Protein AF-A0A350A057-F1 (afdb_monomer_lite)

Structure (mmCIF, N/CA/C/O backbone):
data_AF-A0A350A057-F1
#
_entry.id   AF-A0A350A057-F1
#
loop_
_atom_site.group_PDB
_atom_site.id
_atom_site.type_symbol
_atom_site.label_atom_id
_atom_site.label_alt_id
_atom_site.label_comp_id
_atom_site.label_asym_id
_atom_site.label_entity_id
_atom_site.label_seq_id
_atom_site.pdbx_PDB_ins_code
_atom_site.Cartn_x
_atom_site.Cartn_y
_atom_site.Cartn_z
_atom_site.occupancy
_atom_site.B_iso_or_equiv
_atom_site.auth_seq_id
_atom_site.auth_comp_id
_atom_site.auth_asym_id
_atom_site.auth_atom_id
_atom_site.pdbx_PDB_model_num
ATOM 1 N N . TYR A 1 1 ? -13.428 0.012 -4.828 1.00 91.62 1 TYR A N 1
ATOM 2 C CA . TYR A 1 1 ? -12.720 -1.261 -5.083 1.00 91.62 1 TYR A CA 1
ATOM 3 C C . TYR A 1 1 ? -12.427 -2.044 -3.806 1.00 91.62 1 TYR A C 1
ATOM 5 O O . TYR A 1 1 ? -13.169 -2.972 -3.543 1.00 91.62 1 TYR A O 1
ATOM 13 N N . VAL A 1 2 ? -11.424 -1.702 -2.977 1.00 94.81 2 VAL A N 1
ATOM 14 C CA . VAL A 1 2 ? -11.075 -2.521 -1.784 1.00 94.81 2 VAL A CA 1
ATOM 15 C C . VAL A 1 2 ? -12.245 -2.682 -0.810 1.00 94.81 2 VAL A C 1
ATOM 17 O O . VAL A 1 2 ? -12.521 -3.796 -0.389 1.00 94.81 2 VAL A O 1
ATOM 20 N N . LYS A 1 3 ? -12.982 -1.605 -0.518 1.00 92.25 3 LYS A N 1
ATOM 21 C CA . LYS A 1 3 ? -14.162 -1.651 0.365 1.00 92.25 3 LYS A CA 1
ATOM 22 C C . LYS A 1 3 ? -15.294 -2.556 -0.132 1.00 92.25 3 LYS A C 1
ATOM 24 O O . LYS A 1 3 ? -16.116 -2.978 0.658 1.00 92.25 3 LYS A O 1
ATOM 29 N N . GLU A 1 4 ? -15.357 -2.796 -1.436 1.00 93.50 4 GLU A N 1
ATOM 30 C CA . GLU A 1 4 ? -16.471 -3.493 -2.088 1.00 93.50 4 GLU A CA 1
ATOM 31 C C . GLU A 1 4 ? -16.099 -4.931 -2.463 1.00 93.50 4 GLU A C 1
ATOM 33 O O . GLU A 1 4 ? -16.902 -5.845 -2.343 1.00 93.50 4 GLU A O 1
ATOM 38 N N . HIS A 1 5 ? -14.857 -5.145 -2.902 1.00 94.19 5 HIS A N 1
ATOM 39 C CA . HIS A 1 5 ? -14.374 -6.443 -3.376 1.00 94.19 5 HIS A CA 1
ATOM 40 C C . HIS A 1 5 ? -13.405 -7.121 -2.403 1.00 94.19 5 HIS A C 1
ATOM 42 O O . HIS A 1 5 ? -12.914 -8.206 -2.705 1.00 94.19 5 HIS A O 1
ATOM 48 N N . HIS A 1 6 ? -13.067 -6.458 -1.291 1.00 92.56 6 HIS A N 1
ATOM 49 C CA . HIS A 1 6 ? -12.170 -6.940 -0.228 1.00 92.56 6 HIS A CA 1
ATOM 50 C C . HIS A 1 6 ? -10.798 -7.412 -0.735 1.00 92.56 6 HIS A C 1
ATOM 52 O O . HIS A 1 6 ? -10.132 -8.255 -0.141 1.00 92.56 6 HIS A O 1
ATOM 58 N N . ARG A 1 7 ? -10.361 -6.854 -1.868 1.00 94.12 7 ARG A N 1
ATOM 59 C CA . ARG A 1 7 ? -9.105 -7.191 -2.538 1.00 94.12 7 ARG A CA 1
ATOM 60 C C . ARG A 1 7 ? -8.568 -6.000 -3.312 1.00 94.12 7 ARG A C 1
ATOM 62 O O . ARG A 1 7 ? -9.309 -5.073 -3.644 1.00 94.12 7 ARG A O 1
ATOM 69 N N . LEU A 1 8 ? -7.282 -6.049 -3.641 1.00 96.62 8 LEU A N 1
ATOM 70 C CA . LEU A 1 8 ? -6.662 -5.066 -4.521 1.00 96.62 8 LEU A CA 1
ATOM 71 C C . LEU A 1 8 ? -7.009 -5.338 -5.995 1.00 96.62 8 LEU A C 1
ATOM 73 O O . LEU A 1 8 ? -7.204 -6.494 -6.386 1.00 96.62 8 LEU A O 1
ATOM 77 N N . PRO A 1 9 ? -7.056 -4.289 -6.833 1.00 96.50 9 PRO A N 1
ATOM 78 C CA . PRO A 1 9 ? -7.036 -4.446 -8.281 1.00 96.50 9 PRO A CA 1
ATOM 79 C C . PRO A 1 9 ? -5.850 -5.295 -8.764 1.00 96.50 9 PRO A C 1
ATOM 81 O O . PRO A 1 9 ? -4.760 -5.246 -8.196 1.00 96.50 9 PRO A O 1
ATOM 84 N N . HIS A 1 10 ? -6.024 -6.008 -9.879 1.00 95.94 10 HIS A N 1
ATOM 85 C CA . HIS A 1 10 ? -5.022 -6.944 -10.417 1.00 95.94 10 HIS A CA 1
ATOM 86 C C . HIS A 1 10 ? -3.693 -6.304 -10.859 1.00 95.94 10 HIS A C 1
ATOM 88 O O . HIS A 1 10 ? -2.734 -7.020 -11.147 1.00 95.94 10 HIS A O 1
ATOM 94 N N . TYR A 1 11 ? -3.614 -4.974 -10.959 1.00 96.19 11 TYR A N 1
ATOM 95 C CA . TYR A 1 11 ? -2.372 -4.281 -11.308 1.00 96.19 11 TYR A CA 1
ATOM 96 C C . TYR A 1 11 ? -1.400 -4.145 -10.124 1.00 96.19 11 TYR A C 1
ATOM 98 O O . TYR A 1 11 ? -0.239 -3.787 -10.337 1.00 96.19 11 TYR A O 1
ATOM 106 N N . TYR A 1 12 ? -1.838 -4.451 -8.900 1.00 98.06 12 TYR A N 1
ATOM 107 C CA . TYR A 1 12 ? -0.957 -4.507 -7.739 1.00 98.06 12 TYR A CA 1
ATOM 108 C C . TYR A 1 12 ? -0.112 -5.780 -7.722 1.00 98.06 12 TYR A C 1
ATOM 110 O O . TYR A 1 12 ? -0.565 -6.855 -8.110 1.00 98.06 12 TYR A O 1
ATOM 118 N N . LEU A 1 13 ? 1.125 -5.637 -7.256 1.00 97.88 13 LEU A N 1
ATOM 119 C CA . LEU A 1 13 ? 2.067 -6.723 -7.017 1.00 97.88 13 LEU A CA 1
ATOM 120 C C . LEU A 1 13 ? 2.689 -6.539 -5.636 1.00 97.88 13 LEU A C 1
ATOM 122 O O . LEU A 1 13 ? 3.037 -5.420 -5.247 1.00 97.88 13 LEU A O 1
ATOM 126 N N . THR A 1 14 ? 2.910 -7.633 -4.920 1.00 98.31 14 THR A N 1
ATOM 127 C CA . THR A 1 14 ? 3.690 -7.592 -3.680 1.00 98.31 14 THR A CA 1
ATOM 128 C C . THR A 1 14 ? 5.132 -7.185 -3.971 1.00 98.31 14 THR A C 1
ATOM 130 O O . THR A 1 14 ? 5.664 -7.381 -5.073 1.00 98.31 14 THR A O 1
ATOM 133 N N . LYS A 1 15 ? 5.839 -6.682 -2.953 1.00 97.62 15 LYS A N 1
ATOM 134 C CA . LYS A 1 15 ? 7.273 -6.376 -3.079 1.00 97.62 15 LYS A CA 1
ATOM 135 C C . LYS A 1 15 ? 8.082 -7.599 -3.515 1.00 97.62 15 LYS A C 1
ATOM 137 O O . LYS A 1 15 ? 9.073 -7.443 -4.227 1.00 97.62 15 LYS A O 1
ATOM 142 N N . LYS A 1 16 ? 7.698 -8.804 -3.075 1.00 98.06 16 LYS A N 1
ATOM 143 C CA . LYS A 1 16 ? 8.373 -10.058 -3.447 1.00 98.06 16 LYS A CA 1
ATOM 144 C C . LYS A 1 16 ? 8.222 -10.343 -4.941 1.00 98.06 16 LYS A C 1
ATOM 146 O O . LYS A 1 16 ? 9.225 -10.579 -5.609 1.00 98.06 16 LYS A O 1
ATOM 151 N N . GLU A 1 17 ? 7.000 -10.277 -5.462 1.00 98.19 17 GLU A N 1
ATOM 152 C CA . GLU A 1 17 ? 6.719 -10.520 -6.883 1.00 98.19 17 GLU A CA 1
ATOM 153 C C . GLU A 1 17 ? 7.387 -9.481 -7.779 1.00 98.19 17 GLU A C 1
ATOM 155 O O . GLU A 1 17 ? 7.979 -9.834 -8.796 1.00 98.19 17 GLU A O 1
ATOM 160 N N . ALA A 1 18 ? 7.344 -8.204 -7.389 1.00 98.00 18 ALA A N 1
ATOM 161 C CA . ALA A 1 18 ? 7.989 -7.146 -8.152 1.00 98.00 18 ALA A CA 1
ATOM 162 C C . ALA A 1 18 ? 9.514 -7.347 -8.218 1.00 98.00 18 ALA A C 1
ATOM 164 O O . ALA A 1 18 ? 10.104 -7.255 -9.294 1.00 98.00 18 ALA A O 1
ATOM 165 N N . ARG A 1 19 ? 10.160 -7.689 -7.091 1.00 97.81 19 ARG A N 1
ATOM 166 C CA . ARG A 1 19 ? 11.606 -7.982 -7.050 1.00 97.81 19 ARG A CA 1
ATOM 167 C C . ARG A 1 19 ? 11.982 -9.184 -7.908 1.00 97.81 19 ARG A C 1
ATOM 169 O O . ARG A 1 19 ? 12.984 -9.126 -8.611 1.00 97.81 19 ARG A O 1
ATOM 176 N N . ALA A 1 20 ? 11.167 -10.239 -7.890 1.00 98.06 20 ALA A N 1
ATOM 177 C CA . ALA A 1 20 ? 11.380 -11.413 -8.734 1.00 98.06 20 ALA A CA 1
ATOM 178 C C . ALA A 1 20 ? 11.344 -11.076 -10.237 1.00 98.06 20 ALA A C 1
ATOM 180 O O . ALA A 1 20 ? 11.964 -11.768 -11.035 1.00 98.06 20 ALA A O 1
ATOM 181 N N . LYS A 1 21 ? 10.660 -9.990 -10.617 1.00 97.56 21 LYS A N 1
ATOM 182 C CA . LYS A 1 21 ? 10.573 -9.483 -11.993 1.00 97.56 21 LYS A CA 1
ATOM 183 C C . LYS A 1 21 ? 11.544 -8.327 -12.284 1.00 97.56 21 LYS A C 1
ATOM 185 O O . LYS A 1 21 ? 11.358 -7.599 -13.249 1.00 97.56 21 LYS A O 1
ATOM 190 N N . GLY A 1 22 ? 12.573 -8.137 -11.454 1.00 97.19 22 GLY A N 1
ATOM 191 C CA . GLY A 1 22 ? 13.650 -7.172 -11.710 1.00 97.19 22 GLY A CA 1
ATOM 192 C C . GLY A 1 22 ? 13.450 -5.778 -11.110 1.00 97.19 22 GLY A C 1
ATOM 193 O O . GLY A 1 22 ? 14.267 -4.885 -11.353 1.00 97.19 22 GLY A O 1
ATOM 194 N N . TRP A 1 23 ? 12.410 -5.559 -10.297 1.00 97.81 23 TRP A N 1
ATOM 195 C CA . TRP A 1 23 ? 12.267 -4.291 -9.583 1.00 97.81 23 TRP A CA 1
ATOM 196 C C . TRP A 1 23 ? 13.318 -4.151 -8.477 1.00 97.81 23 TRP A C 1
ATOM 198 O O . TRP A 1 23 ? 13.429 -4.982 -7.573 1.00 97.81 23 TRP A O 1
ATOM 208 N N . ILE A 1 24 ? 14.045 -3.037 -8.509 1.00 95.56 24 ILE A N 1
ATOM 209 C CA . ILE A 1 24 ? 15.035 -2.646 -7.512 1.00 95.56 24 ILE A CA 1
ATOM 210 C C . ILE A 1 24 ? 14.637 -1.268 -6.983 1.00 95.56 24 ILE A C 1
ATOM 212 O O . ILE A 1 24 ? 14.772 -0.258 -7.670 1.00 95.56 24 ILE A O 1
ATOM 216 N N . ALA A 1 25 ? 14.179 -1.216 -5.729 1.00 88.44 25 ALA A N 1
ATOM 217 C CA . ALA A 1 25 ? 13.627 -0.001 -5.124 1.00 88.44 25 ALA A CA 1
ATOM 218 C C . ALA A 1 25 ? 14.552 1.227 -5.254 1.00 88.44 25 ALA A C 1
ATOM 220 O O . ALA A 1 25 ? 14.088 2.299 -5.630 1.00 88.44 25 ALA A O 1
ATOM 221 N N . GLY A 1 26 ? 15.861 1.061 -5.023 1.00 90.88 26 GLY A N 1
ATOM 222 C CA . GLY A 1 26 ? 16.841 2.149 -5.140 1.00 90.88 26 GLY A CA 1
ATOM 223 C C . GLY A 1 26 ? 17.089 2.643 -6.572 1.00 90.88 26 GLY A C 1
ATOM 224 O O . GLY A 1 26 ? 17.527 3.775 -6.750 1.00 90.88 26 GLY A O 1
ATOM 225 N N . LYS A 1 27 ? 16.774 1.834 -7.593 1.00 94.38 27 LYS A N 1
ATOM 226 C CA . LYS A 1 27 ? 16.935 2.199 -9.011 1.00 94.38 27 LYS A CA 1
ATOM 227 C C . LYS A 1 27 ? 15.718 2.907 -9.601 1.00 94.38 27 LYS A C 1
ATOM 229 O O . LYS A 1 27 ? 15.794 3.355 -10.735 1.00 94.38 27 LYS A O 1
ATOM 234 N N . LYS A 1 28 ? 14.609 3.013 -8.855 1.00 93.31 28 LYS A N 1
ATOM 235 C CA . LYS A 1 28 ? 13.359 3.655 -9.314 1.00 93.31 28 LYS A CA 1
ATOM 236 C C . LYS A 1 28 ? 12.766 3.024 -10.585 1.00 93.31 28 LYS A C 1
ATOM 238 O O . LYS A 1 28 ? 11.965 3.652 -11.265 1.00 93.31 28 LYS A O 1
ATOM 243 N N . ASN A 1 29 ? 13.121 1.772 -10.867 1.00 96.56 29 ASN A N 1
ATOM 244 C CA . ASN A 1 29 ? 12.877 1.122 -12.154 1.00 96.56 29 ASN A CA 1
ATOM 245 C C . ASN A 1 29 ? 11.549 0.352 -12.228 1.00 96.56 29 ASN A C 1
ATOM 247 O O . ASN A 1 29 ? 11.407 -0.529 -13.070 1.00 96.56 29 ASN A O 1
ATOM 251 N N . LEU A 1 30 ? 10.590 0.601 -11.323 1.00 96.75 30 LEU A N 1
ATOM 252 C CA . LEU A 1 30 ? 9.368 -0.213 -11.264 1.00 96.75 30 LEU A CA 1
ATOM 253 C C . LEU A 1 30 ? 8.583 -0.134 -12.574 1.00 96.75 30 LEU A C 1
ATOM 255 O O . LEU A 1 30 ? 8.231 -1.172 -13.111 1.00 96.75 30 LEU A O 1
ATOM 259 N N . CYS A 1 31 ? 8.349 1.068 -13.102 1.00 96.12 31 CYS A N 1
ATOM 260 C CA . CYS A 1 31 ? 7.631 1.217 -14.368 1.00 96.12 31 CYS A CA 1
ATOM 261 C C . CYS A 1 31 ? 8.432 0.740 -15.583 1.00 96.12 31 CYS A C 1
ATOM 263 O O . CYS A 1 31 ? 7.818 0.357 -16.573 1.00 96.12 31 CYS A O 1
ATOM 265 N N . ASP A 1 32 ? 9.764 0.718 -15.497 1.00 96.56 32 ASP A N 1
ATOM 266 C CA . ASP A 1 32 ? 10.617 0.231 -16.585 1.00 96.56 32 ASP A CA 1
ATOM 267 C C . ASP A 1 32 ? 10.488 -1.289 -16.729 1.00 96.56 32 ASP A C 1
ATOM 269 O O . ASP A 1 32 ? 10.373 -1.809 -17.834 1.00 96.56 32 ASP A O 1
ATOM 273 N N . VAL A 1 33 ? 10.478 -2.013 -15.602 1.00 97.00 33 VAL A N 1
ATOM 274 C CA . VAL A 1 33 ? 10.374 -3.483 -15.605 1.00 97.00 33 VAL A CA 1
ATOM 275 C C . VAL A 1 33 ? 8.931 -3.990 -15.563 1.00 97.00 33 VAL A C 1
ATOM 277 O O . VAL A 1 33 ? 8.648 -5.116 -15.967 1.00 97.00 33 VAL A O 1
ATOM 280 N N . LEU A 1 34 ? 8.009 -3.186 -15.032 1.00 96.69 34 LEU A N 1
ATOM 281 C CA . LEU A 1 34 ? 6.620 -3.547 -14.751 1.00 96.69 34 LEU A CA 1
ATOM 282 C C . LEU A 1 34 ? 5.686 -2.368 -15.078 1.00 96.69 34 LEU A C 1
ATOM 284 O O . LEU A 1 34 ? 5.098 -1.765 -14.171 1.00 96.69 34 LEU A O 1
ATOM 288 N N . PRO A 1 35 ? 5.520 -2.030 -16.369 1.00 96.00 35 PRO A N 1
ATOM 289 C CA . PRO A 1 35 ? 4.684 -0.914 -16.790 1.00 96.00 35 PRO A CA 1
ATOM 290 C C . PRO A 1 35 ? 3.228 -1.102 -16.344 1.00 96.00 35 PRO A C 1
ATOM 292 O O . PRO A 1 35 ? 2.665 -2.198 -16.412 1.00 96.00 35 PRO A O 1
ATOM 295 N N . GLY A 1 36 ? 2.621 -0.019 -15.852 1.00 95.25 36 GLY A N 1
ATOM 296 C CA . GLY A 1 36 ? 1.236 -0.008 -15.369 1.00 95.25 36 GLY A CA 1
ATOM 297 C C . GLY A 1 36 ? 0.999 -0.762 -14.054 1.00 95.25 36 GLY A C 1
ATOM 298 O O . GLY A 1 36 ? -0.153 -1.001 -13.697 1.00 95.25 36 GLY A O 1
ATOM 299 N N . ARG A 1 37 ? 2.055 -1.163 -13.333 1.00 96.88 37 ARG A N 1
ATOM 300 C CA . ARG A 1 37 ? 1.946 -1.867 -12.045 1.00 96.88 37 ARG A CA 1
ATOM 301 C C . ARG A 1 37 ? 2.249 -0.952 -10.861 1.00 96.88 37 ARG A C 1
ATOM 303 O O . ARG A 1 37 ? 2.997 0.016 -10.972 1.00 96.88 37 ARG A O 1
ATOM 310 N N . ALA A 1 38 ? 1.696 -1.309 -9.705 1.00 97.50 38 ALA A N 1
ATOM 311 C CA . ALA A 1 38 ? 1.944 -0.645 -8.426 1.00 97.50 38 ALA A CA 1
ATOM 312 C C . ALA A 1 38 ? 2.270 -1.673 -7.332 1.00 97.50 38 ALA A C 1
ATOM 314 O O . ALA A 1 38 ? 1.930 -2.849 -7.454 1.00 97.50 38 ALA A O 1
ATOM 315 N N . ILE A 1 39 ? 2.925 -1.236 -6.253 1.00 98.19 39 ILE A N 1
ATOM 316 C CA . ILE A 1 39 ? 3.258 -2.113 -5.123 1.00 98.19 39 ILE A CA 1
ATOM 317 C C . ILE A 1 39 ? 2.093 -2.174 -4.140 1.00 98.19 39 ILE A C 1
ATOM 319 O O . ILE A 1 39 ? 1.579 -1.138 -3.725 1.00 98.19 39 ILE A O 1
ATOM 323 N N . GLY A 1 40 ? 1.686 -3.374 -3.739 1.00 97.94 40 GLY A N 1
ATOM 324 C CA . GLY A 1 40 ? 0.657 -3.562 -2.724 1.00 97.94 40 GLY A CA 1
ATOM 325 C C . GLY A 1 40 ? 0.313 -5.022 -2.458 1.00 97.94 40 GLY A C 1
ATOM 326 O O . GLY A 1 40 ? 0.629 -5.903 -3.251 1.00 97.94 40 GLY A O 1
ATOM 327 N N . GLY A 1 41 ? -0.338 -5.262 -1.323 1.00 97.50 41 GLY A N 1
ATOM 328 C CA . GLY A 1 41 ? -0.742 -6.587 -0.850 1.00 97.50 41 GLY A CA 1
ATOM 329 C C . GLY A 1 41 ? 0.206 -7.195 0.186 1.00 97.50 41 GLY A C 1
ATOM 330 O O . GLY A 1 41 ? -0.058 -8.281 0.691 1.00 97.50 41 GLY A O 1
ATOM 331 N N . ASP A 1 42 ? 1.296 -6.507 0.537 1.00 98.31 42 ASP A N 1
ATOM 332 C CA . ASP A 1 42 ? 2.173 -6.929 1.630 1.00 98.31 42 ASP A CA 1
ATOM 333 C C . ASP A 1 42 ? 1.501 -6.710 2.997 1.00 98.31 42 ASP A C 1
ATOM 335 O O . ASP A 1 42 ? 0.713 -5.780 3.179 1.00 98.31 42 ASP A O 1
ATOM 339 N N . VAL A 1 43 ? 1.852 -7.543 3.982 1.00 97.69 43 VAL A N 1
ATOM 340 C CA . VAL A 1 43 ? 1.357 -7.412 5.362 1.00 97.69 43 VAL A CA 1
ATOM 341 C C . VAL A 1 43 ? 1.911 -6.142 6.012 1.00 97.69 43 VAL A C 1
ATOM 343 O O . VAL A 1 43 ? 3.129 -5.960 6.127 1.00 97.69 43 VAL A O 1
ATOM 346 N N . PHE A 1 44 ? 1.015 -5.303 6.526 1.00 97.94 44 PHE A N 1
ATOM 347 C CA . PHE A 1 44 ? 1.344 -4.149 7.349 1.00 97.94 44 PHE A CA 1
ATOM 348 C C . PHE A 1 44 ? 1.351 -4.546 8.828 1.00 97.94 44 PHE A C 1
ATOM 350 O O . PHE A 1 44 ? 0.331 -4.878 9.423 1.00 97.94 44 PHE A O 1
ATOM 357 N N . LYS A 1 45 ? 2.528 -4.498 9.454 1.00 96.50 45 LYS A N 1
ATOM 358 C CA . LYS A 1 45 ? 2.731 -5.026 10.815 1.00 96.50 45 LYS A CA 1
ATOM 359 C C . LYS A 1 45 ? 2.155 -4.158 11.939 1.00 96.50 45 LYS A C 1
ATOM 361 O O . LYS A 1 45 ? 2.243 -4.575 13.087 1.00 96.50 45 LYS A O 1
ATOM 366 N N . ASN A 1 46 ? 1.662 -2.950 11.641 1.00 96.62 46 ASN A N 1
ATOM 367 C CA . ASN A 1 46 ? 1.136 -2.000 12.632 1.00 96.62 46 ASN A CA 1
ATOM 368 C C . ASN A 1 46 ? 2.035 -1.858 13.884 1.00 96.62 46 ASN A C 1
ATOM 370 O O . ASN A 1 46 ? 1.569 -1.864 15.021 1.00 96.62 46 ASN A O 1
ATOM 374 N N . ARG A 1 47 ? 3.359 -1.766 13.679 1.00 95.50 47 ARG A N 1
ATOM 375 C CA . ARG A 1 47 ? 4.356 -1.797 14.770 1.00 95.50 47 ARG A CA 1
ATOM 376 C C . ARG A 1 47 ? 4.194 -0.642 15.754 1.00 95.50 47 ARG A C 1
ATOM 378 O O . ARG A 1 47 ? 4.401 -0.824 16.946 1.00 95.50 47 ARG A O 1
ATOM 385 N N . GLU A 1 48 ? 3.798 0.517 15.239 1.00 95.56 48 GLU A N 1
ATOM 386 C CA . GLU A 1 48 ? 3.552 1.734 16.017 1.00 95.56 48 GLU A CA 1
ATOM 387 C C . GLU A 1 48 ? 2.157 1.758 16.662 1.00 95.56 48 GLU A C 1
ATOM 389 O O . GLU A 1 48 ? 1.826 2.720 17.343 1.00 95.56 48 GLU A O 1
ATOM 394 N N . ARG A 1 49 ? 1.337 0.712 16.461 1.00 95.94 49 ARG A N 1
ATOM 395 C CA . ARG A 1 49 ? 0.009 0.538 17.078 1.00 95.94 49 ARG A CA 1
ATOM 396 C C . ARG A 1 49 ? -0.943 1.724 16.863 1.00 95.94 49 ARG A C 1
ATOM 398 O O . ARG A 1 49 ? -1.779 2.017 17.710 1.00 95.94 49 ARG A O 1
ATOM 405 N N . LYS A 1 50 ? -0.826 2.390 15.712 1.00 96.12 50 LYS A N 1
ATOM 406 C CA . LYS A 1 50 ? -1.678 3.527 15.315 1.00 96.12 50 LYS A CA 1
ATOM 407 C C . LYS A 1 50 ? -3.049 3.099 14.801 1.00 96.12 50 LYS A C 1
ATOM 409 O O . LYS A 1 50 ? -3.955 3.918 14.707 1.00 96.12 50 LYS A O 1
ATOM 414 N N . LEU A 1 51 ? -3.187 1.822 14.452 1.00 96.38 51 LEU A N 1
ATOM 415 C CA . LEU A 1 51 ? -4.451 1.192 14.083 1.00 96.38 51 LEU A CA 1
ATOM 416 C C . LEU A 1 51 ? -4.871 0.178 15.164 1.00 96.38 51 LEU A C 1
ATOM 418 O O . LEU A 1 51 ? -4.008 -0.299 15.910 1.00 96.38 51 LEU A O 1
ATOM 422 N N . PRO A 1 52 ? -6.162 -0.200 15.248 1.00 95.25 52 PRO A N 1
ATOM 423 C CA . PRO A 1 52 ? -6.641 -1.213 16.195 1.00 95.25 52 PRO A CA 1
ATOM 424 C C . PRO A 1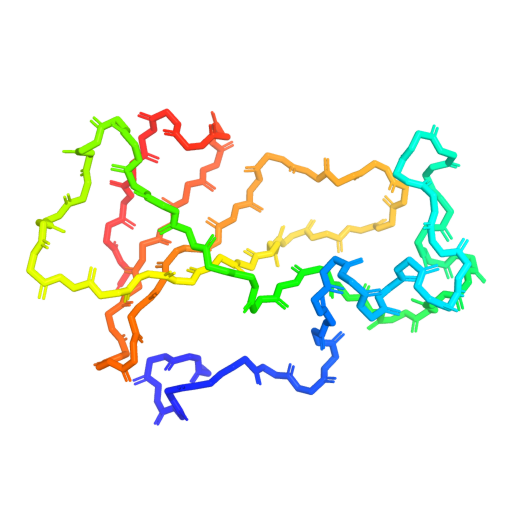 52 ? -5.858 -2.538 16.130 1.00 95.25 52 PRO A C 1
ATOM 426 O O . PRO A 1 52 ? -5.455 -2.971 15.056 1.00 95.25 52 PRO A O 1
ATOM 429 N N . LEU A 1 53 ? -5.660 -3.230 17.255 1.00 92.69 53 LEU A N 1
ATOM 430 C CA . LEU A 1 53 ? -4.794 -4.426 17.310 1.00 92.69 53 LEU A CA 1
ATOM 431 C C . LEU A 1 53 ? -5.473 -5.745 16.905 1.00 92.69 53 LEU A C 1
ATOM 433 O O . LEU A 1 53 ? -4.787 -6.737 16.688 1.00 92.69 53 LEU A O 1
ATOM 437 N N . ALA A 1 54 ? -6.800 -5.770 16.789 1.00 88.81 54 ALA A N 1
ATOM 438 C CA . ALA A 1 54 ? -7.579 -6.993 16.576 1.00 88.81 54 ALA A CA 1
ATOM 439 C C . ALA A 1 54 ? -7.690 -7.436 15.101 1.00 88.81 54 ALA A C 1
ATOM 441 O O . ALA A 1 54 ? -8.577 -8.216 14.768 1.00 88.81 54 ALA A O 1
ATOM 442 N N . ALA A 1 55 ? -6.849 -6.912 14.205 1.00 92.25 55 ALA A N 1
ATOM 443 C CA . ALA A 1 55 ? -6.956 -7.172 12.773 1.00 92.25 55 ALA A CA 1
ATOM 444 C C . ALA A 1 55 ? -5.596 -7.408 12.113 1.00 92.25 55 ALA A C 1
ATOM 446 O O . ALA A 1 55 ? -4.568 -6.872 12.536 1.00 92.25 55 ALA A O 1
ATOM 447 N N . VAL A 1 56 ? -5.620 -8.188 11.033 1.00 95.38 56 VAL A N 1
ATOM 448 C CA . VAL A 1 56 ? -4.510 -8.291 10.087 1.00 95.38 56 VAL A CA 1
ATOM 449 C C . VAL A 1 56 ? -4.650 -7.165 9.073 1.00 95.38 56 VAL A C 1
ATOM 451 O O . VAL A 1 56 ? -5.723 -6.951 8.510 1.00 95.38 56 VAL A O 1
ATOM 454 N N . TYR A 1 57 ? -3.554 -6.449 8.843 1.00 97.56 57 TYR A N 1
ATOM 455 C CA . TYR A 1 57 ? -3.519 -5.330 7.916 1.00 97.56 57 TYR A CA 1
ATOM 456 C C . TYR A 1 57 ? -2.628 -5.629 6.720 1.00 97.56 57 TYR A C 1
ATOM 458 O O . TYR A 1 57 ? -1.591 -6.287 6.835 1.00 97.56 57 TYR A O 1
ATOM 466 N N . TYR A 1 58 ? -3.002 -5.050 5.590 1.00 98.00 58 TYR A N 1
ATOM 467 C CA . TYR A 1 58 ? -2.265 -5.059 4.337 1.00 98.00 58 TYR A CA 1
ATOM 468 C C . TYR A 1 58 ? -2.057 -3.625 3.866 1.00 98.00 58 TYR A C 1
ATOM 470 O O . TYR A 1 58 ? -2.831 -2.735 4.215 1.00 98.00 58 TYR A O 1
ATOM 478 N N . GLU A 1 59 ? -1.021 -3.391 3.071 1.00 98.12 59 GLU A N 1
ATOM 479 C CA . GLU A 1 59 ? -0.708 -2.070 2.528 1.00 98.12 59 GLU A CA 1
ATOM 480 C C . GLU A 1 59 ? -0.674 -2.058 1.003 1.00 98.12 59 GLU A C 1
ATOM 482 O O . GLU A 1 59 ? -0.290 -3.042 0.369 1.00 98.12 59 GLU A O 1
ATOM 487 N N . ALA A 1 60 ? -1.032 -0.924 0.405 1.00 98.25 60 ALA A N 1
ATOM 488 C CA . ALA A 1 60 ? -0.873 -0.697 -1.025 1.00 98.25 60 ALA A CA 1
ATOM 489 C C . ALA A 1 60 ? -0.561 0.765 -1.338 1.00 98.25 60 ALA A C 1
ATOM 491 O O . ALA A 1 60 ? -1.101 1.677 -0.716 1.00 98.25 60 ALA A O 1
ATOM 492 N N . ASP A 1 61 ? 0.303 0.977 -2.324 1.00 97.75 61 ASP A N 1
ATOM 493 C CA . ASP A 1 61 ? 0.652 2.299 -2.829 1.00 97.75 61 ASP A CA 1
ATOM 494 C C . ASP A 1 61 ? -0.540 2.918 -3.543 1.00 97.75 61 ASP A C 1
ATOM 496 O O . ASP A 1 61 ? -1.201 2.266 -4.351 1.00 97.75 61 ASP A O 1
ATOM 500 N N . VAL A 1 62 ? -0.783 4.199 -3.308 1.00 96.38 62 VAL A N 1
ATOM 501 C CA . VAL A 1 62 ? -1.743 4.978 -4.093 1.00 96.38 62 VAL A CA 1
ATOM 502 C C . VAL A 1 62 ? -1.052 6.208 -4.660 1.00 96.38 62 VAL A C 1
ATOM 504 O O . VAL A 1 62 ? 0.065 6.538 -4.269 1.00 96.38 62 VAL A O 1
ATOM 507 N N . ASN A 1 63 ? -1.675 6.835 -5.658 1.00 93.62 63 ASN A N 1
ATOM 508 C CA . ASN A 1 63 ? -1.124 8.004 -6.351 1.00 93.62 63 ASN A CA 1
ATOM 509 C C . ASN A 1 63 ? 0.278 7.785 -6.963 1.00 93.62 63 ASN A C 1
ATOM 511 O O . ASN A 1 63 ? 1.007 8.742 -7.219 1.00 93.62 63 ASN A O 1
ATOM 515 N N . TYR A 1 64 ? 0.665 6.532 -7.231 1.00 93.06 64 TYR A N 1
ATOM 516 C CA . TYR A 1 64 ? 1.958 6.212 -7.832 1.00 93.06 64 TYR A CA 1
ATOM 517 C C . TYR A 1 64 ? 1.990 6.590 -9.321 1.00 93.06 64 TYR A C 1
ATOM 519 O O . TYR A 1 64 ? 1.141 6.150 -10.092 1.00 93.06 64 TYR A O 1
ATOM 527 N N . ARG A 1 65 ? 2.989 7.387 -9.727 1.00 89.81 65 ARG A N 1
ATOM 528 C CA . ARG A 1 65 ? 3.160 7.910 -11.099 1.00 89.81 65 ARG A CA 1
ATOM 529 C C . ARG A 1 65 ? 4.545 7.610 -11.688 1.00 89.81 65 ARG A C 1
ATOM 531 O O . ARG A 1 65 ? 5.103 8.443 -12.393 1.00 89.81 65 ARG A O 1
ATOM 538 N N . CYS A 1 66 ? 5.091 6.429 -11.402 1.00 89.94 66 CYS A N 1
ATOM 539 C CA . CYS A 1 66 ? 6.442 6.015 -11.803 1.00 89.94 66 CYS A CA 1
ATOM 540 C C . CYS A 1 66 ? 7.591 6.724 -11.065 1.00 89.94 66 CYS A C 1
ATOM 542 O O . CYS A 1 66 ? 7.406 7.702 -10.344 1.00 89.94 66 CYS A O 1
ATOM 544 N N . GLY A 1 67 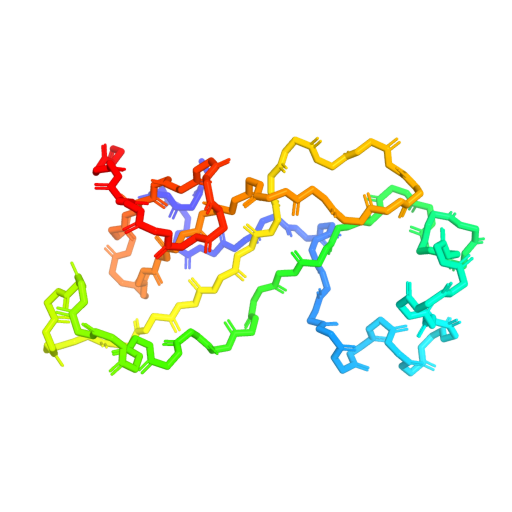? 8.798 6.162 -11.183 1.00 90.88 67 GLY A N 1
ATOM 545 C CA . GLY A 1 67 ? 9.977 6.606 -10.444 1.00 90.88 67 GLY A CA 1
ATOM 546 C C . GLY A 1 67 ? 9.954 6.152 -8.981 1.00 90.88 67 GLY A C 1
ATOM 547 O O . GLY A 1 67 ? 9.709 4.978 -8.679 1.00 90.88 67 GLY A O 1
ATOM 548 N N . HIS A 1 68 ? 10.236 7.081 -8.064 1.00 89.12 68 HIS A N 1
ATOM 549 C CA . HIS A 1 68 ? 10.211 6.802 -6.627 1.00 89.12 68 HIS A CA 1
ATOM 550 C C . HIS A 1 68 ? 8.795 6.505 -6.143 1.00 89.12 68 HIS A C 1
ATOM 552 O O . HIS A 1 68 ? 7.838 7.175 -6.525 1.00 89.12 68 HIS A O 1
ATOM 558 N N . ARG A 1 69 ? 8.664 5.519 -5.251 1.00 92.25 69 ARG A N 1
ATOM 559 C CA . ARG A 1 69 ? 7.401 5.291 -4.542 1.00 92.25 69 ARG A CA 1
ATOM 560 C C . ARG A 1 69 ? 7.099 6.513 -3.676 1.00 92.25 69 ARG A C 1
ATOM 562 O O . ARG A 1 69 ? 7.976 6.974 -2.948 1.00 92.25 69 ARG A O 1
ATOM 569 N N . GLY A 1 70 ? 5.863 6.996 -3.747 1.00 91.81 70 GLY A N 1
ATOM 570 C CA . GLY A 1 70 ? 5.382 8.074 -2.892 1.00 91.81 70 GLY A CA 1
ATOM 571 C C . GLY A 1 70 ? 5.208 7.646 -1.433 1.00 91.81 70 GLY A C 1
ATOM 572 O O . GLY A 1 70 ? 5.407 6.478 -1.056 1.00 91.81 70 GLY A O 1
ATOM 573 N N . THR A 1 71 ? 4.816 8.623 -0.621 1.00 95.44 71 THR A N 1
ATOM 574 C CA . THR A 1 71 ? 4.448 8.456 0.790 1.00 95.44 71 THR A CA 1
ATOM 575 C C . THR A 1 71 ? 3.025 7.942 0.965 1.00 95.44 71 THR A C 1
ATOM 577 O O . THR A 1 71 ? 2.735 7.332 1.994 1.00 95.44 71 THR A O 1
ATOM 580 N N . ASP A 1 72 ? 2.177 8.140 -0.044 1.00 97.62 72 ASP A N 1
ATOM 581 C CA . ASP A 1 72 ? 0.765 7.799 0.012 1.00 97.62 72 ASP A CA 1
ATOM 582 C C . ASP A 1 72 ? 0.538 6.292 -0.065 1.00 97.62 72 ASP A C 1
ATOM 584 O O . ASP A 1 72 ? 0.921 5.628 -1.039 1.00 97.62 72 ASP A O 1
ATOM 588 N N . ARG A 1 73 ? -0.137 5.751 0.950 1.00 98.06 73 ARG A N 1
ATOM 589 C CA . ARG A 1 73 ? -0.582 4.357 0.981 1.00 98.06 73 ARG A CA 1
ATOM 590 C C . ARG A 1 73 ? -1.972 4.240 1.567 1.00 98.06 73 ARG A C 1
ATOM 592 O O . ARG A 1 73 ? -2.346 4.982 2.472 1.00 98.06 73 ARG A O 1
ATOM 599 N N . ILE A 1 74 ? -2.697 3.232 1.106 1.00 98.06 74 ILE A N 1
ATOM 600 C CA . ILE A 1 74 ? -3.811 2.693 1.874 1.00 98.06 74 ILE A CA 1
ATOM 601 C C . ILE A 1 74 ? -3.316 1.565 2.773 1.00 98.06 74 ILE A C 1
ATOM 603 O O . ILE A 1 74 ? -2.427 0.796 2.397 1.00 98.06 74 ILE A O 1
ATOM 607 N N . VAL A 1 75 ? -3.928 1.454 3.946 1.00 98.00 75 VAL A N 1
ATOM 608 C CA . VAL A 1 75 ? -3.837 0.293 4.828 1.00 98.00 75 VAL A CA 1
ATOM 609 C C . VAL A 1 75 ? -5.238 -0.271 4.994 1.00 98.00 75 VAL A C 1
ATOM 611 O O . VAL A 1 75 ? -6.179 0.486 5.217 1.00 98.00 75 VAL A O 1
ATOM 614 N N . PHE A 1 76 ? -5.402 -1.580 4.841 1.00 97.75 76 PHE A N 1
ATOM 615 C CA . PHE A 1 76 ? -6.722 -2.199 4.823 1.00 97.75 76 PHE A CA 1
ATOM 616 C C . PHE A 1 76 ? -6.741 -3.580 5.471 1.00 97.75 76 PHE A 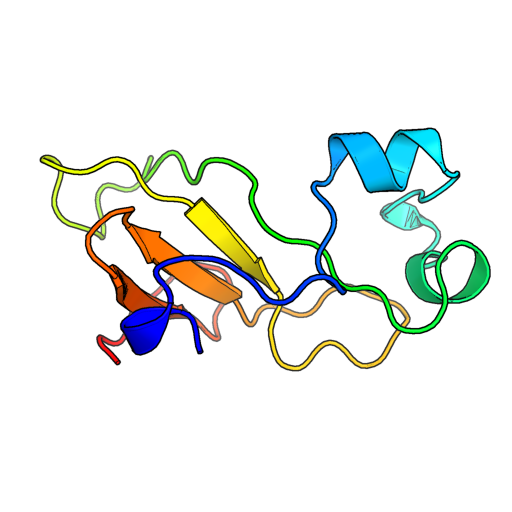C 1
ATOM 618 O O . PHE A 1 76 ? -5.699 -4.219 5.606 1.00 97.75 76 PHE A O 1
ATOM 625 N N . THR A 1 77 ? -7.927 -4.029 5.877 1.00 96.88 77 THR A N 1
ATOM 626 C CA . THR A 1 77 ? -8.164 -5.374 6.425 1.00 96.88 77 THR A CA 1
ATOM 627 C C . THR A 1 77 ? -8.850 -6.272 5.398 1.00 96.88 77 THR A C 1
ATOM 629 O O . THR A 1 77 ? -9.444 -5.795 4.431 1.00 96.88 77 THR A O 1
ATOM 632 N N . ASP A 1 78 ? -8.842 -7.575 5.656 1.00 92.00 78 ASP A N 1
ATOM 633 C CA . ASP A 1 78 ? -9.668 -8.578 4.968 1.00 92.00 78 ASP A CA 1
ATOM 634 C C . ASP A 1 78 ? -11.174 -8.259 5.024 1.00 92.00 78 ASP A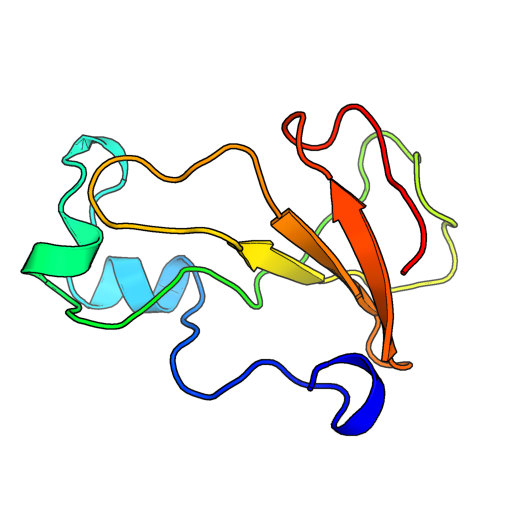 C 1
ATOM 636 O O . ASP A 1 78 ? -11.891 -8.454 4.048 1.00 92.00 78 ASP A O 1
ATOM 640 N N . ALA A 1 79 ? -11.640 -7.670 6.128 1.00 92.75 79 ALA A N 1
ATOM 641 C CA . ALA A 1 79 ? -13.016 -7.199 6.297 1.00 92.75 79 ALA A CA 1
ATOM 642 C C . ALA A 1 79 ? -13.355 -5.900 5.525 1.00 92.75 79 ALA A C 1
ATOM 644 O O . ALA A 1 79 ? -14.397 -5.298 5.773 1.00 92.75 79 ALA A O 1
ATOM 645 N N . GLY A 1 80 ? -12.465 -5.405 4.658 1.00 92.38 80 GLY A N 1
ATOM 646 C CA . GLY A 1 80 ? -12.736 -4.242 3.805 1.00 92.38 80 GLY A CA 1
ATOM 647 C C . GLY A 1 80 ? -12.645 -2.873 4.492 1.00 92.38 80 GLY A C 1
ATOM 648 O O . GLY A 1 80 ? -12.964 -1.863 3.863 1.00 92.38 80 GLY A O 1
ATOM 649 N N . LYS A 1 81 ? -12.176 -2.792 5.747 1.00 96.12 81 LYS A N 1
ATOM 650 C CA . LYS A 1 81 ? -11.878 -1.502 6.397 1.00 96.12 81 LYS A CA 1
ATOM 651 C C . LYS A 1 81 ? -10.636 -0.887 5.763 1.00 96.12 81 LYS A C 1
ATOM 653 O O . LYS A 1 81 ? -9.664 -1.602 5.532 1.00 96.12 81 LYS A O 1
ATOM 658 N N . VAL A 1 82 ? -10.657 0.420 5.501 1.00 97.56 82 VAL A N 1
ATOM 659 C CA . VAL A 1 82 ? -9.581 1.127 4.792 1.00 97.56 82 VAL A CA 1
ATOM 660 C C . VAL A 1 82 ? -9.206 2.411 5.526 1.00 97.56 82 VAL A C 1
ATOM 662 O O . VAL A 1 82 ? -10.069 3.168 5.963 1.00 97.56 82 VAL A O 1
ATOM 665 N N . TRP A 1 83 ? -7.906 2.672 5.602 1.00 98.00 83 TRP A N 1
ATOM 666 C CA . TRP A 1 83 ? -7.314 3.925 6.051 1.00 98.00 83 TRP A CA 1
ATOM 667 C C . TRP A 1 83 ? -6.361 4.448 4.984 1.00 98.00 83 TRP A C 1
ATOM 669 O O . TRP A 1 83 ? -5.662 3.666 4.341 1.00 98.00 83 TRP A O 1
ATOM 679 N N . LEU A 1 84 ? -6.304 5.766 4.825 1.00 98.06 84 LEU A N 1
ATOM 680 C CA . LEU A 1 84 ? -5.324 6.461 3.998 1.00 98.06 84 LEU A CA 1
ATOM 681 C C . LEU A 1 84 ? -4.242 7.068 4.894 1.00 98.06 84 LEU A C 1
ATOM 683 O O . LEU A 1 84 ? -4.546 7.651 5.932 1.00 98.06 84 LEU A O 1
ATOM 687 N N . THR A 1 85 ? -2.989 6.961 4.470 1.00 98.06 85 THR A N 1
ATOM 688 C CA . THR A 1 85 ? -1.872 7.761 4.978 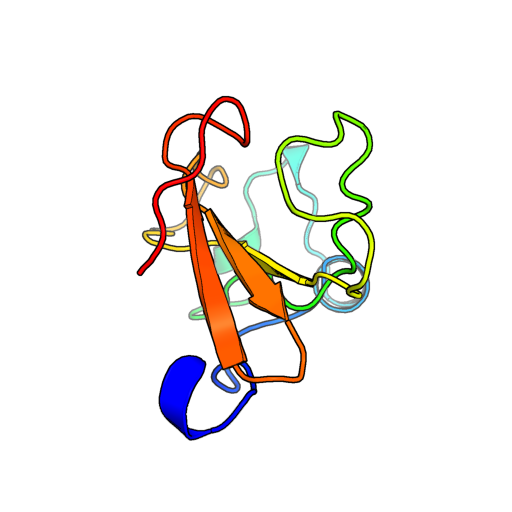1.00 98.06 85 THR A CA 1
ATOM 689 C C . THR A 1 85 ? -1.223 8.476 3.799 1.00 98.06 85 THR A C 1
ATOM 691 O O . THR A 1 85 ? -1.000 7.860 2.759 1.00 98.06 85 THR A O 1
ATOM 694 N N . THR A 1 86 ? -0.931 9.766 3.949 1.00 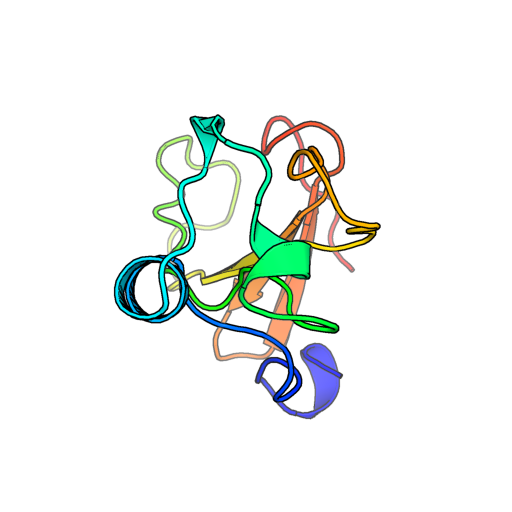97.50 86 THR A N 1
ATOM 695 C CA . THR A 1 86 ? -0.209 10.589 2.954 1.00 97.50 86 THR A CA 1
ATOM 696 C C . THR A 1 86 ? 1.167 11.033 3.455 1.00 97.50 86 THR A C 1
ATOM 698 O O . THR A 1 86 ? 1.948 11.662 2.745 1.00 97.50 86 THR A O 1
ATOM 701 N N . ASP A 1 87 ? 1.506 10.663 4.688 1.00 96.19 87 ASP A N 1
ATOM 702 C CA . ASP A 1 87 ? 2.677 11.122 5.430 1.00 96.19 87 ASP A CA 1
ATOM 703 C C . ASP A 1 87 ? 3.602 9.965 5.832 1.00 96.19 87 ASP A C 1
ATOM 705 O O . ASP A 1 87 ? 4.377 10.069 6.785 1.00 96.19 87 ASP A O 1
ATOM 709 N N . HIS A 1 88 ? 3.543 8.868 5.068 1.00 94.25 88 HIS A N 1
ATOM 710 C CA . HIS A 1 88 ? 4.350 7.669 5.264 1.00 94.25 88 HIS A CA 1
ATOM 711 C C . HIS A 1 88 ? 4.110 7.025 6.640 1.00 94.25 88 HIS A C 1
ATOM 713 O O . HIS A 1 88 ? 5.040 6.822 7.423 1.00 94.25 88 HIS A O 1
ATOM 719 N N . TYR A 1 89 ? 2.846 6.673 6.902 1.00 97.19 89 TYR A N 1
ATOM 720 C CA . TYR A 1 89 ? 2.353 5.986 8.104 1.00 97.19 89 TYR A CA 1
ATOM 721 C C . TYR A 1 89 ? 2.447 6.803 9.402 1.00 97.19 89 TYR A C 1
ATOM 723 O O . TYR A 1 89 ? 2.355 6.236 10.501 1.00 97.19 89 TYR A O 1
ATOM 731 N N . LYS A 1 90 ? 2.637 8.129 9.324 1.00 96.50 90 LYS A N 1
ATOM 732 C CA . LYS A 1 90 ? 2.660 8.969 10.528 1.00 96.50 90 LYS A CA 1
ATOM 733 C C . LYS A 1 90 ? 1.252 9.148 11.086 1.00 96.50 90 LYS A C 1
ATOM 735 O O . LYS A 1 90 ? 1.084 8.969 12.292 1.00 96.50 90 LYS A O 1
ATOM 740 N N . THR A 1 91 ? 0.271 9.399 10.225 1.00 97.06 91 THR A N 1
ATOM 741 C CA . THR A 1 91 ? -1.151 9.505 10.563 1.00 97.06 91 THR A CA 1
ATOM 742 C C . THR A 1 91 ? -2.013 8.673 9.613 1.00 97.06 91 THR A C 1
ATOM 744 O O . THR A 1 91 ? -1.585 8.296 8.519 1.00 97.06 91 THR A O 1
ATOM 747 N N . PHE A 1 92 ? -3.224 8.339 10.069 1.00 98.00 92 PHE A N 1
ATOM 748 C CA . PHE A 1 92 ? -4.182 7.519 9.332 1.00 98.00 92 PHE A CA 1
ATOM 749 C C . PHE A 1 92 ? -5.568 8.151 9.372 1.00 98.00 92 PHE A C 1
ATOM 751 O O . PHE A 1 92 ? -6.100 8.422 10.448 1.00 98.00 92 PHE A O 1
ATOM 758 N N . THR A 1 93 ? -6.182 8.309 8.205 1.00 97.88 93 THR A N 1
ATOM 759 C CA . THR A 1 93 ? -7.555 8.798 8.068 1.00 97.88 93 THR A CA 1
ATOM 760 C C . THR A 1 93 ? -8.451 7.655 7.595 1.00 97.88 93 THR A C 1
ATOM 762 O O . THR A 1 93 ? -8.200 7.115 6.512 1.00 97.88 93 THR A O 1
ATOM 765 N N . PRO A 1 94 ? -9.486 7.261 8.364 1.00 96.81 94 PRO A N 1
ATOM 766 C CA . PRO A 1 94 ? -10.474 6.283 7.911 1.00 96.81 94 PRO A CA 1
ATOM 767 C C . PRO A 1 94 ? -11.099 6.722 6.587 1.00 96.81 94 PRO A C 1
ATOM 769 O O . PRO A 1 94 ? -11.298 7.917 6.375 1.00 96.81 94 PRO A O 1
ATOM 772 N N . GLN A 1 95 ? -11.370 5.771 5.697 1.00 94.25 95 GLN A N 1
ATOM 773 C CA . GLN A 1 95 ? -11.970 6.043 4.393 1.00 94.25 95 GLN A CA 1
ATOM 774 C C . GLN A 1 95 ? -13.406 5.577 4.337 1.00 94.25 95 GLN A C 1
ATOM 776 O O . GLN A 1 95 ? -13.683 4.408 4.686 1.00 94.25 95 GLN A O 1
#

Sequence (95 aa):
YVKEHHRLPHYYLTKKEARAKGWIAGKKNLCDVLPGRAIGGDVFKNRERKLPLAAVYYEADVNYRCGHRGTDRIVFTDAGKVWLTTDHYKTFTPQ

Radius of gyration: 13.25 Å; chains: 1; bounding box: 33×22×34 Å

Foldseek 3Di:
DCLVPVDDDPLEDAPVRQVVQPDDQVVLCSCVSRNSHWYWDAWDPCPVVQDPPPFTKIKTQDPDDGGHGALWMWIAGSNSWIWIDRRNPPHTDTD

pLDDT: mean 95.73, std 2.52, range [88.44, 98.31]

Secondary structure (DSSP, 8-state):
-HHHHSS--TTEE-HHHHHHTT--GGGT-HHHHSTT-EEEEEEE--TT--S-TTS-EEEEE-S--SSS--S-EEEEETT--EEEESSSSS--EE-